Protein AF-A0A925NYC3-F1 (afdb_monomer_lite)

Radius of gyration: 32.55 Å; chains: 1; bounding box: 70×56×80 Å

Sequence (129 aa):
MGKIKILVLFASLFMLNSCAELSQIAKTVGTQNFPLSNAEIVSGLKEALIIGADSSINRLSAVDGYLRDQAVKILLPPEAQTIMANISKIPGGSKLMDDVIVRINRAAEDAAKGAKPIFVNSVREMTFT

Foldseek 3Di:
DVVVVVVVVVVVVVVVVVVVVVVVVCVVVVPDPPPDDPVRVLVVVLVVQLVVLVVLLVQLLDQCSQCVDPVRQDADDPVCVVVLVVLVVDVCSVVVRVVVSNVVSNVRSNVSNPCNVVSNVVSVPDDDD

pLDDT: mean 88.67, std 10.43, range [57.12, 98.5]

Structure (mmCIF, N/CA/C/O backbone):
data_AF-A0A925NYC3-F1
#
_entry.id   AF-A0A925NYC3-F1
#
loop_
_atom_site.group_PDB
_atom_site.id
_atom_site.type_symbol
_atom_site.label_atom_id
_atom_site.label_alt_id
_atom_site.label_comp_id
_atom_site.label_asym_id
_atom_site.label_entity_id
_atom_site.label_seq_id
_atom_site.pdbx_PDB_ins_code
_atom_site.Cartn_x
_atom_site.Cartn_y
_atom_site.Cartn_z
_atom_site.occupancy
_atom_site.B_iso_or_equiv
_atom_site.auth_seq_id
_atom_site.auth_comp_id
_atom_site.auth_asym_id
_atom_site.auth_atom_id
_atom_site.pdbx_PDB_model_num
ATOM 1 N N . MET A 1 1 ? 48.673 -40.384 -46.492 1.00 57.12 1 MET A N 1
ATOM 2 C CA . MET A 1 1 ? 48.573 -39.782 -45.137 1.00 57.12 1 MET A CA 1
ATOM 3 C C . MET A 1 1 ? 49.052 -38.328 -45.037 1.00 57.12 1 MET A C 1
ATOM 5 O O . MET A 1 1 ? 48.426 -37.581 -44.300 1.00 57.12 1 MET A O 1
ATOM 9 N N . GLY A 1 2 ? 50.094 -37.882 -45.758 1.00 68.44 2 GLY A N 1
ATOM 10 C CA . GLY A 1 2 ? 50.609 -36.499 -45.635 1.00 68.44 2 GLY A CA 1
ATOM 11 C C . GLY A 1 2 ? 49.643 -35.379 -46.065 1.00 68.44 2 GLY A C 1
ATOM 12 O O . GLY A 1 2 ? 49.537 -34.370 -45.378 1.00 68.44 2 GLY A O 1
ATOM 13 N N . LYS A 1 3 ? 48.868 -35.577 -47.144 1.00 69.44 3 LYS A N 1
ATOM 14 C CA . LYS A 1 3 ? 47.940 -34.557 -47.681 1.00 69.44 3 LYS A CA 1
ATOM 15 C C . LYS A 1 3 ? 46.755 -34.242 -46.748 1.00 69.44 3 LYS A C 1
ATOM 17 O O . LYS A 1 3 ? 46.364 -33.090 -46.633 1.00 69.44 3 LYS A O 1
ATOM 22 N N . ILE A 1 4 ? 46.239 -35.247 -46.030 1.00 77.81 4 ILE A N 1
ATOM 23 C CA . ILE A 1 4 ? 45.165 -35.080 -45.030 1.00 77.81 4 ILE A CA 1
ATOM 24 C C . ILE A 1 4 ? 45.668 -34.304 -43.807 1.00 77.81 4 ILE A C 1
ATOM 26 O O . ILE A 1 4 ? 44.969 -33.426 -43.317 1.00 77.81 4 ILE A O 1
ATOM 30 N N . LYS A 1 5 ? 46.904 -34.562 -43.353 1.00 74.50 5 LYS A N 1
ATOM 31 C CA . LYS A 1 5 ? 47.510 -33.806 -42.243 1.00 74.50 5 LYS A CA 1
ATOM 32 C C . LYS A 1 5 ? 47.699 -32.325 -42.592 1.00 74.50 5 LYS A C 1
ATOM 34 O O . LYS A 1 5 ? 47.453 -31.476 -41.747 1.00 74.50 5 LYS A O 1
ATOM 39 N N . ILE A 1 6 ? 48.071 -32.019 -43.837 1.00 80.31 6 ILE A N 1
ATOM 40 C CA . ILE A 1 6 ? 48.208 -30.639 -44.332 1.00 80.31 6 ILE A CA 1
ATOM 41 C C . ILE A 1 6 ? 46.846 -29.933 -44.409 1.00 80.31 6 ILE A C 1
ATOM 43 O O . ILE A 1 6 ? 46.734 -28.790 -43.979 1.00 80.31 6 ILE A O 1
ATOM 47 N N . LEU A 1 7 ? 45.800 -30.618 -44.885 1.00 79.69 7 LEU A N 1
ATOM 48 C CA . LEU A 1 7 ? 44.443 -30.064 -44.946 1.00 79.69 7 LEU A CA 1
ATOM 49 C C . LEU A 1 7 ? 43.876 -29.763 -43.545 1.00 79.69 7 LEU A C 1
ATOM 51 O O . LEU A 1 7 ? 43.296 -28.703 -43.327 1.00 79.69 7 LEU A O 1
ATOM 55 N N . VAL A 1 8 ? 44.100 -30.660 -42.580 1.00 81.75 8 VAL A N 1
ATOM 56 C CA . VAL A 1 8 ? 43.686 -30.466 -41.178 1.00 81.75 8 VAL A CA 1
ATOM 57 C C . VAL A 1 8 ? 44.463 -29.321 -40.517 1.00 81.75 8 VAL A C 1
ATOM 59 O O . VAL A 1 8 ? 43.876 -28.535 -39.776 1.00 81.75 8 VAL A O 1
ATOM 62 N N . LEU A 1 9 ? 45.757 -29.174 -40.818 1.00 80.38 9 LEU A N 1
ATOM 63 C CA . LEU A 1 9 ? 46.569 -28.057 -40.325 1.00 80.38 9 LEU A CA 1
ATOM 64 C C . LEU A 1 9 ? 46.056 -26.712 -40.864 1.00 80.38 9 LEU A C 1
ATOM 66 O O . LEU A 1 9 ? 45.935 -25.753 -40.107 1.00 80.38 9 LEU A O 1
ATOM 70 N N . PHE A 1 10 ? 45.696 -26.656 -42.148 1.00 78.94 10 PHE A N 1
ATOM 71 C CA . PHE A 1 10 ? 45.184 -25.440 -42.783 1.00 78.94 10 PHE A CA 1
ATOM 72 C C . PHE A 1 10 ? 43.792 -25.049 -42.255 1.00 78.94 10 PHE A C 1
ATOM 74 O O . PHE A 1 10 ? 43.541 -23.879 -41.977 1.00 78.94 10 PHE A O 1
ATOM 81 N N . ALA A 1 11 ? 42.911 -26.030 -42.030 1.00 78.88 11 ALA A N 1
ATOM 82 C CA . ALA A 1 11 ? 41.605 -25.808 -41.406 1.00 78.88 11 ALA A CA 1
ATOM 83 C C . ALA A 1 11 ? 41.725 -25.344 -39.940 1.00 78.88 11 ALA A C 1
ATOM 85 O O . ALA A 1 11 ? 40.979 -24.469 -39.507 1.00 78.88 11 ALA A O 1
ATOM 86 N N . SER A 1 12 ? 42.697 -25.876 -39.192 1.00 74.69 12 SER A N 1
ATOM 87 C CA . SER A 1 12 ? 42.988 -25.457 -37.813 1.00 74.69 12 SER A CA 1
ATOM 88 C C . SER A 1 12 ? 43.496 -24.009 -37.741 1.00 74.69 12 SER A C 1
ATOM 90 O O . SER A 1 12 ? 43.030 -23.229 -36.911 1.00 74.69 12 SER A O 1
ATOM 92 N N . LEU A 1 13 ? 44.372 -23.600 -38.669 1.00 71.75 13 LEU A N 1
ATOM 93 C CA . LEU A 1 13 ? 44.820 -22.205 -38.773 1.00 71.75 13 LEU A CA 1
ATOM 94 C C . LEU A 1 13 ? 43.675 -21.243 -39.131 1.00 71.75 13 LEU A C 1
ATOM 96 O O . LEU A 1 13 ? 43.655 -20.113 -38.646 1.00 71.75 13 LEU A O 1
ATOM 100 N N . PHE A 1 14 ? 42.702 -21.675 -39.936 1.00 68.94 14 PHE A N 1
ATOM 101 C CA . PHE A 1 14 ? 41.542 -20.849 -40.286 1.00 68.94 14 PHE A CA 1
ATOM 102 C C . PHE A 1 14 ? 40.617 -20.598 -39.079 1.00 68.94 14 PHE A C 1
ATOM 104 O O . PHE A 1 14 ? 40.144 -19.481 -38.884 1.00 68.94 14 PHE A O 1
ATOM 111 N N . MET A 1 15 ? 40.430 -21.599 -38.211 1.00 70.00 15 MET A N 1
ATOM 112 C CA . MET A 1 15 ? 39.574 -21.490 -37.019 1.00 70.00 15 MET A CA 1
ATOM 113 C C . MET A 1 15 ? 40.156 -20.585 -35.921 1.00 70.00 15 MET A C 1
ATOM 115 O O . MET A 1 15 ? 39.403 -19.955 -35.181 1.00 70.00 15 MET A O 1
ATOM 119 N N . LEU A 1 16 ? 41.485 -20.463 -35.829 1.00 67.94 16 LEU A N 1
ATOM 120 C CA . LEU A 1 16 ? 42.141 -19.612 -34.825 1.00 67.94 16 LEU A CA 1
ATOM 121 C C . LEU A 1 16 ? 41.950 -18.107 -35.086 1.00 67.94 16 LEU A C 1
ATOM 123 O O . LEU A 1 16 ? 41.899 -17.329 -34.136 1.00 67.94 16 LEU A O 1
ATOM 127 N N . ASN A 1 17 ? 41.785 -17.695 -36.347 1.00 68.12 17 ASN A N 1
ATOM 128 C CA . ASN A 1 17 ? 41.577 -16.287 -36.707 1.00 68.12 17 ASN A CA 1
ATOM 129 C C . ASN A 1 17 ? 40.150 -15.792 -36.385 1.00 68.12 17 ASN A C 1
ATOM 131 O O . ASN A 1 17 ? 39.948 -14.608 -36.138 1.00 68.12 17 ASN A O 1
ATOM 135 N N . SER A 1 18 ? 39.161 -16.691 -36.316 1.00 74.69 18 SER A N 1
ATOM 136 C CA . SER A 1 18 ? 37.758 -16.327 -36.056 1.00 74.69 18 SER A CA 1
ATOM 137 C C . SER A 1 18 ? 37.487 -15.919 -34.598 1.00 74.69 18 SER A C 1
ATOM 139 O O . SER A 1 18 ? 36.654 -15.047 -34.348 1.00 74.69 18 SER A O 1
ATOM 141 N N . CYS A 1 19 ? 38.213 -16.489 -33.628 1.00 74.00 19 CYS A N 1
ATOM 142 C CA . CYS A 1 19 ? 38.058 -16.134 -32.210 1.00 74.00 19 CYS A CA 1
ATOM 143 C C . CYS A 1 19 ? 38.524 -14.704 -31.886 1.00 74.00 19 CYS A C 1
ATOM 145 O O . CYS A 1 19 ? 38.007 -14.092 -30.949 1.00 74.00 19 CYS A O 1
ATOM 147 N N . ALA A 1 20 ? 39.490 -14.170 -32.639 1.00 75.19 20 ALA A N 1
ATOM 148 C CA . ALA A 1 20 ? 40.015 -12.824 -32.418 1.00 75.19 20 ALA A CA 1
ATOM 149 C C . ALA A 1 20 ? 38.961 -11.747 -32.735 1.00 75.19 20 ALA A C 1
ATOM 151 O O . ALA A 1 20 ? 38.718 -10.864 -31.912 1.00 75.19 20 ALA A O 1
ATOM 152 N N . GLU A 1 21 ? 38.261 -11.892 -33.862 1.00 77.00 21 GLU A N 1
ATOM 153 C CA . GLU A 1 21 ? 37.201 -10.971 -34.294 1.00 77.00 21 GLU A CA 1
ATOM 154 C C . GLU A 1 21 ? 35.982 -11.010 -33.360 1.00 77.00 21 GLU A C 1
ATOM 156 O O . GLU A 1 21 ? 35.449 -9.969 -32.974 1.00 77.00 21 GLU A O 1
ATOM 161 N N . LEU A 1 22 ? 35.571 -12.202 -32.904 1.00 76.56 22 LEU A N 1
ATOM 162 C CA . LEU A 1 22 ? 34.447 -12.330 -31.969 1.00 76.56 22 LEU A CA 1
A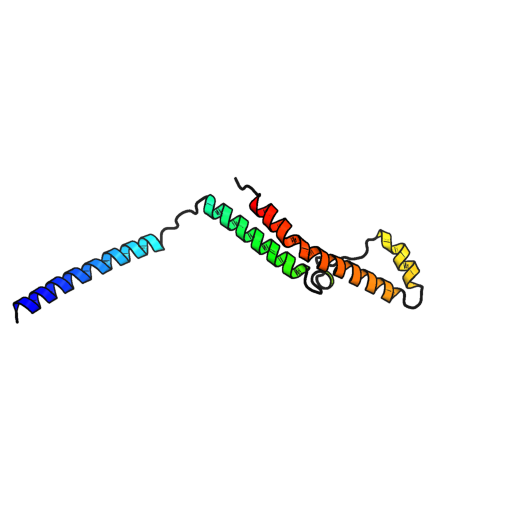TOM 163 C C . LEU A 1 22 ? 34.754 -11.691 -30.605 1.00 76.5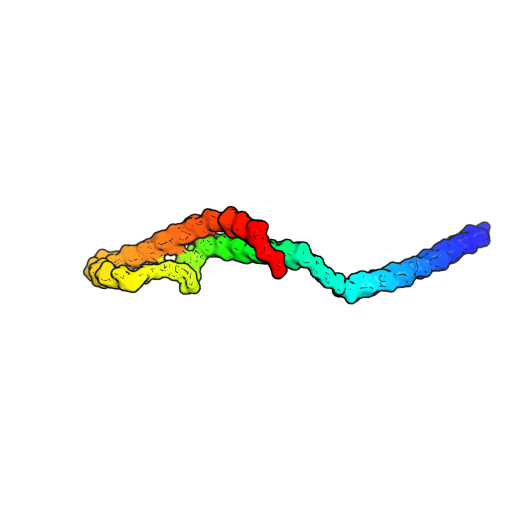6 22 LEU A C 1
ATOM 165 O O . LEU A 1 22 ? 33.885 -11.052 -30.016 1.00 76.56 22 LEU A O 1
ATOM 169 N N . SER A 1 23 ? 35.992 -11.821 -30.113 1.00 77.31 23 SER A N 1
ATOM 170 C CA . SER A 1 23 ? 36.434 -11.182 -28.864 1.00 77.31 23 SER A CA 1
ATOM 171 C C . SER A 1 23 ? 36.459 -9.656 -28.982 1.00 77.31 23 SER A C 1
ATOM 173 O O . SER A 1 23 ? 36.110 -8.951 -28.033 1.00 77.31 23 SER A O 1
ATOM 175 N N . GLN A 1 24 ? 36.814 -9.131 -30.157 1.00 75.62 24 GLN A N 1
ATOM 176 C CA . GLN A 1 24 ? 36.782 -7.699 -30.436 1.00 75.62 24 GLN A CA 1
ATOM 177 C C . GLN A 1 24 ? 35.342 -7.170 -30.487 1.00 75.62 24 GLN A C 1
ATOM 179 O O . GLN A 1 24 ? 35.038 -6.198 -29.801 1.00 75.62 24 GLN A O 1
ATOM 184 N N . ILE A 1 25 ? 34.432 -7.861 -31.184 1.00 77.19 25 ILE A N 1
ATOM 185 C CA . ILE A 1 25 ? 33.005 -7.503 -31.230 1.00 77.19 25 ILE A CA 1
ATOM 186 C C . ILE A 1 25 ? 32.365 -7.602 -29.842 1.00 77.19 25 ILE A C 1
ATOM 188 O O . ILE A 1 25 ? 31.647 -6.693 -29.443 1.00 77.19 25 ILE A O 1
ATOM 192 N N . ALA A 1 26 ? 32.648 -8.653 -29.069 1.00 77.88 26 ALA A N 1
ATOM 193 C CA . ALA A 1 26 ? 32.116 -8.816 -27.716 1.00 77.88 26 ALA A CA 1
ATOM 194 C C . ALA A 1 26 ? 32.600 -7.714 -26.760 1.00 77.88 26 ALA A C 1
ATOM 196 O O . ALA A 1 26 ? 31.829 -7.240 -25.929 1.00 77.88 26 ALA A O 1
ATOM 197 N N . LYS A 1 27 ? 33.852 -7.259 -26.901 1.00 74.06 27 LYS A N 1
ATOM 198 C CA . LYS A 1 27 ? 34.369 -6.102 -26.158 1.00 74.06 27 LYS A CA 1
ATOM 199 C C . LYS A 1 27 ? 33.709 -4.808 -26.600 1.00 74.06 27 LYS A C 1
ATOM 201 O O . LYS A 1 27 ? 33.385 -4.002 -25.738 1.00 74.06 27 LYS A O 1
ATOM 206 N N . THR A 1 28 ? 33.477 -4.610 -27.898 1.00 69.94 28 THR A N 1
ATOM 207 C CA . THR A 1 28 ? 32.750 -3.439 -28.395 1.00 69.94 28 THR A CA 1
ATOM 208 C C . THR A 1 28 ? 31.313 -3.458 -27.882 1.00 69.94 28 THR A C 1
ATOM 210 O O . THR A 1 28 ? 30.920 -2.538 -27.189 1.00 69.94 28 THR A O 1
ATOM 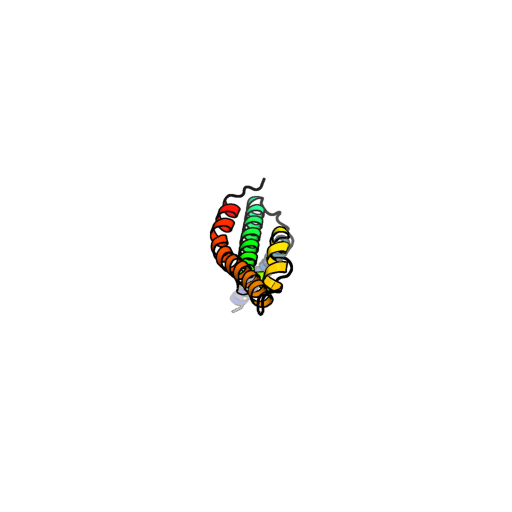213 N N . VAL A 1 29 ? 30.548 -4.527 -28.081 1.00 70.75 29 VAL A N 1
ATOM 214 C CA . VAL A 1 29 ? 29.158 -4.626 -27.600 1.00 70.75 29 VAL A CA 1
ATOM 215 C C . VAL A 1 29 ? 29.069 -4.544 -26.069 1.00 70.75 29 VAL A C 1
ATOM 217 O O . VAL A 1 29 ? 28.177 -3.884 -25.552 1.00 70.75 29 VAL A O 1
ATOM 220 N N . GLY A 1 30 ? 30.014 -5.140 -25.336 1.00 65.44 30 GLY A N 1
ATOM 221 C CA . GLY A 1 30 ? 30.052 -5.102 -23.870 1.00 65.44 30 GLY A CA 1
ATOM 222 C C . GLY A 1 30 ? 30.504 -3.770 -23.259 1.00 65.44 30 GLY A C 1
ATOM 223 O O . GLY A 1 30 ? 30.360 -3.589 -22.054 1.00 65.44 30 GLY A O 1
ATOM 224 N N . THR A 1 31 ? 31.049 -2.842 -24.055 1.00 63.47 31 THR A N 1
ATOM 225 C CA . THR A 1 31 ? 31.457 -1.494 -23.602 1.00 63.47 31 THR A CA 1
ATOM 226 C C . THR A 1 31 ? 30.633 -0.368 -24.224 1.00 63.47 31 THR A C 1
ATOM 228 O O . THR A 1 31 ? 30.797 0.791 -23.843 1.00 63.47 31 THR A O 1
ATOM 231 N N . GLN A 1 32 ? 29.724 -0.683 -25.149 1.00 61.66 32 GLN A N 1
ATOM 232 C CA . GLN A 1 32 ? 28.820 0.294 -25.743 1.00 61.66 32 GLN A CA 1
ATOM 233 C C . GLN A 1 32 ? 27.618 0.501 -24.820 1.00 61.66 32 GLN A C 1
ATOM 235 O O . GLN A 1 32 ? 26.686 -0.301 -24.780 1.00 61.66 32 GLN A O 1
ATOM 240 N N . ASN A 1 33 ? 27.636 1.617 -24.092 1.00 64.50 33 ASN A N 1
ATOM 241 C CA . ASN A 1 33 ? 26.431 2.200 -23.513 1.00 64.50 33 ASN A CA 1
ATOM 242 C C . ASN A 1 33 ? 25.570 2.721 -24.669 1.00 64.50 33 ASN A C 1
ATOM 244 O O . ASN A 1 33 ? 25.681 3.884 -25.062 1.00 64.50 33 ASN A O 1
ATOM 248 N N . PHE A 1 34 ? 24.736 1.857 -25.247 1.00 71.88 34 PHE A N 1
ATOM 249 C CA . PHE A 1 34 ? 23.682 2.329 -26.134 1.00 71.88 34 PHE A CA 1
ATOM 250 C C . PHE A 1 34 ? 22.739 3.203 -25.299 1.00 71.88 34 PHE A C 1
ATOM 252 O O . PHE A 1 34 ? 22.204 2.721 -24.297 1.00 71.88 34 PHE A O 1
ATOM 259 N N . PRO A 1 35 ? 22.571 4.493 -25.638 1.00 82.00 35 PRO A N 1
ATOM 260 C CA . PRO A 1 35 ? 21.616 5.328 -24.933 1.00 82.00 35 PRO A CA 1
ATOM 261 C C . PRO A 1 35 ? 20.229 4.708 -25.101 1.00 82.00 35 PRO A C 1
ATOM 263 O O . PRO A 1 35 ? 19.843 4.348 -26.214 1.00 82.00 35 PRO A O 1
ATOM 266 N N . LEU A 1 36 ? 19.503 4.563 -23.990 1.00 86.69 36 LEU A N 1
ATOM 267 C CA . LEU A 1 36 ? 18.136 4.053 -24.018 1.00 86.69 36 LEU A CA 1
ATOM 268 C C . LEU A 1 36 ? 17.288 4.929 -24.938 1.00 86.69 36 LEU A C 1
ATOM 270 O O . LEU A 1 36 ? 17.364 6.160 -24.895 1.00 86.69 36 LEU A O 1
ATOM 274 N N . SER A 1 37 ? 16.454 4.290 -25.747 1.00 90.94 37 SER A N 1
ATOM 275 C CA . SER A 1 37 ? 15.431 5.003 -26.496 1.00 90.94 37 SER A CA 1
ATOM 276 C C . SER A 1 37 ? 14.403 5.609 -25.539 1.00 90.94 37 SER A C 1
ATOM 278 O O . SER A 1 37 ? 14.122 5.073 -24.463 1.00 90.94 37 SER A O 1
ATOM 280 N N . ASN A 1 38 ? 13.761 6.701 -25.958 1.00 90.38 38 ASN A N 1
ATOM 281 C CA . ASN A 1 38 ? 12.661 7.288 -25.189 1.00 90.38 38 ASN A CA 1
ATOM 282 C C . ASN A 1 38 ? 11.553 6.257 -24.913 1.00 90.38 38 ASN A C 1
ATOM 284 O O . ASN A 1 38 ? 10.982 6.250 -23.829 1.00 90.38 38 ASN A O 1
ATOM 288 N N . ALA A 1 39 ? 11.283 5.343 -25.851 1.00 91.00 39 ALA A N 1
ATOM 289 C CA . ALA A 1 39 ? 10.297 4.282 -25.662 1.00 91.00 39 ALA A CA 1
ATOM 290 C C . ALA A 1 39 ? 10.670 3.327 -24.512 1.00 91.00 39 ALA A C 1
ATOM 292 O O . ALA A 1 39 ? 9.811 2.993 -23.696 1.00 91.00 39 ALA A O 1
ATOM 293 N N . GLU A 1 40 ? 11.941 2.927 -24.408 1.00 92.56 40 GLU A N 1
ATOM 294 C CA . GLU A 1 40 ? 12.433 2.081 -23.312 1.00 92.56 40 GLU A CA 1
ATOM 295 C C . GLU A 1 40 ? 12.374 2.809 -21.968 1.00 92.56 40 GLU A C 1
ATOM 297 O O . GLU A 1 40 ? 11.938 2.223 -20.978 1.00 92.56 40 GLU A O 1
ATOM 302 N N . ILE A 1 41 ? 12.732 4.097 -21.938 1.00 92.75 41 ILE A N 1
ATOM 303 C CA . ILE A 1 41 ? 12.636 4.928 -20.730 1.00 92.75 41 ILE A CA 1
ATOM 304 C C . ILE A 1 41 ? 11.180 5.009 -20.261 1.00 92.75 41 ILE A C 1
ATOM 306 O O . ILE A 1 41 ? 10.883 4.719 -19.104 1.00 92.75 41 ILE A O 1
ATOM 310 N N . VAL A 1 42 ? 10.256 5.352 -21.162 1.00 94.06 42 VAL A N 1
ATOM 311 C CA . VAL A 1 42 ? 8.829 5.470 -20.838 1.00 94.06 42 VAL A CA 1
ATOM 312 C C . VAL A 1 42 ? 8.248 4.135 -20.378 1.00 94.06 42 VAL A C 1
ATOM 314 O O . VAL A 1 42 ? 7.517 4.095 -19.388 1.00 94.06 42 VAL A O 1
ATOM 317 N N . SER A 1 43 ? 8.589 3.035 -21.051 1.00 94.31 43 SER A N 1
ATOM 318 C CA . SER A 1 43 ? 8.149 1.700 -20.642 1.00 94.31 43 SER A CA 1
ATOM 319 C C . SER A 1 43 ? 8.689 1.326 -19.262 1.00 94.31 43 SER A C 1
ATOM 321 O O . SER A 1 43 ? 7.935 0.822 -18.434 1.00 94.31 43 SER A O 1
ATOM 323 N N . GLY A 1 44 ? 9.967 1.602 -18.989 1.00 94.81 44 GLY A N 1
ATOM 324 C CA . GLY A 1 44 ? 10.588 1.332 -17.694 1.00 94.81 44 GLY A CA 1
ATOM 325 C C . GLY A 1 44 ? 9.952 2.135 -16.559 1.00 94.81 44 GLY A C 1
ATOM 326 O O . GLY A 1 44 ? 9.676 1.582 -15.497 1.00 94.81 44 GLY A O 1
ATOM 327 N N . LEU A 1 45 ? 9.645 3.415 -16.792 1.00 95.31 45 LEU A N 1
ATOM 328 C CA . LEU A 1 45 ? 8.949 4.261 -15.819 1.00 95.31 45 LEU A CA 1
ATOM 329 C C . LEU A 1 45 ? 7.530 3.757 -15.532 1.00 95.31 45 LEU A C 1
ATOM 331 O O . LEU A 1 45 ? 7.133 3.676 -14.369 1.00 95.31 45 LEU A O 1
ATOM 335 N N . LYS A 1 46 ? 6.772 3.377 -16.569 1.00 96.19 46 LYS A N 1
ATOM 336 C CA . LYS A 1 46 ? 5.431 2.796 -16.398 1.00 96.19 46 LYS A CA 1
ATOM 337 C C . LYS A 1 46 ? 5.477 1.488 -15.618 1.00 96.19 46 LYS A C 1
ATOM 339 O O . LYS A 1 46 ? 4.681 1.305 -14.702 1.00 96.19 46 LYS A O 1
ATOM 344 N N . GLU A 1 47 ? 6.419 0.610 -15.940 1.00 96.00 47 GLU A N 1
ATOM 345 C CA . GLU A 1 47 ? 6.576 -0.663 -15.238 1.00 96.00 47 GLU A CA 1
ATOM 346 C C . GLU A 1 47 ? 6.950 -0.448 -13.766 1.00 96.00 47 GLU A C 1
ATOM 348 O O . GLU A 1 47 ? 6.323 -1.017 -12.874 1.00 96.00 47 GLU A O 1
ATOM 353 N N . ALA A 1 48 ? 7.897 0.453 -13.488 1.00 96.69 48 ALA A N 1
ATOM 354 C CA . ALA A 1 48 ? 8.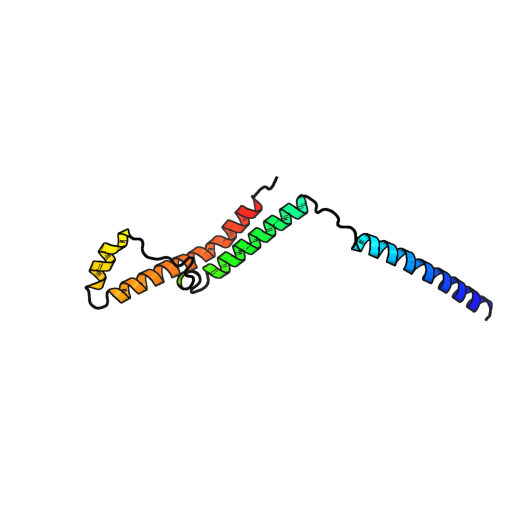279 0.804 -12.123 1.00 96.69 48 ALA A CA 1
ATOM 355 C C . ALA A 1 48 ? 7.093 1.352 -11.309 1.00 96.69 48 ALA A C 1
ATOM 357 O O . ALA A 1 48 ? 6.916 0.982 -10.147 1.00 96.69 48 ALA A O 1
ATOM 358 N N . LEU A 1 49 ? 6.251 2.193 -11.917 1.00 96.56 49 LEU A N 1
ATOM 359 C CA . LEU A 1 49 ? 5.036 2.710 -11.283 1.00 96.56 49 LEU A CA 1
ATOM 360 C C . LEU A 1 49 ? 3.996 1.614 -11.032 1.00 96.56 49 LEU A C 1
ATOM 362 O O . LEU A 1 49 ? 3.397 1.593 -9.958 1.00 96.56 49 LEU A O 1
ATOM 366 N N . ILE A 1 50 ? 3.794 0.694 -11.981 1.00 96.50 50 ILE A N 1
ATOM 367 C CA . ILE A 1 50 ? 2.880 -0.445 -11.812 1.00 96.50 50 ILE A CA 1
ATOM 368 C C . ILE A 1 50 ? 3.347 -1.331 -10.656 1.00 96.50 50 ILE A C 1
ATOM 370 O O . ILE A 1 50 ? 2.546 -1.650 -9.779 1.00 96.50 50 ILE A O 1
ATOM 374 N N . ILE A 1 51 ? 4.634 -1.680 -10.612 1.00 97.31 51 ILE A N 1
ATOM 375 C CA . ILE A 1 51 ? 5.215 -2.492 -9.536 1.00 97.31 51 ILE A CA 1
ATOM 376 C C . ILE A 1 51 ? 5.114 -1.763 -8.193 1.00 97.31 51 ILE A C 1
ATOM 378 O O . ILE A 1 51 ? 4.738 -2.366 -7.188 1.00 97.31 51 ILE A O 1
ATOM 382 N N . GLY A 1 52 ? 5.421 -0.464 -8.157 1.00 96.50 52 GLY A N 1
ATOM 383 C CA . GLY A 1 52 ? 5.327 0.346 -6.943 1.00 96.50 52 GLY A CA 1
ATOM 384 C C . GLY A 1 52 ? 3.898 0.424 -6.406 1.00 96.50 52 GLY A C 1
ATOM 385 O O . GLY A 1 52 ? 3.672 0.226 -5.208 1.00 96.50 52 GLY A O 1
ATOM 386 N N . ALA A 1 53 ? 2.926 0.655 -7.290 1.00 96.00 53 ALA A N 1
ATOM 387 C CA . ALA A 1 53 ? 1.512 0.650 -6.940 1.00 96.00 53 ALA A CA 1
ATOM 388 C C . ALA A 1 53 ? 1.065 -0.729 -6.439 1.00 96.00 53 ALA A C 1
ATOM 390 O O . ALA A 1 53 ? 0.459 -0.817 -5.374 1.00 96.00 53 ALA A O 1
ATOM 391 N N . ASP A 1 54 ? 1.413 -1.806 -7.150 1.00 95.81 54 ASP A N 1
ATOM 392 C CA . ASP A 1 54 ? 1.064 -3.174 -6.761 1.00 95.81 54 ASP A CA 1
ATOM 393 C C . ASP A 1 54 ? 1.642 -3.544 -5.392 1.00 95.81 54 ASP A C 1
ATOM 395 O O . ASP A 1 54 ? 0.920 -4.018 -4.517 1.00 95.81 54 ASP A O 1
ATOM 399 N N . SER A 1 55 ? 2.922 -3.246 -5.164 1.00 96.88 55 SER A N 1
ATOM 400 C CA . SER A 1 55 ? 3.593 -3.465 -3.880 1.00 96.88 55 SER A CA 1
ATOM 401 C C . SER A 1 55 ? 2.899 -2.710 -2.742 1.00 96.88 55 SER A C 1
ATOM 403 O O . SER A 1 55 ? 2.611 -3.285 -1.689 1.00 96.88 55 SER A O 1
ATOM 405 N N . SER A 1 56 ? 2.553 -1.440 -2.975 1.00 95.75 56 SER A N 1
ATOM 406 C CA . SER A 1 56 ? 1.874 -0.595 -1.988 1.00 95.75 56 SER A CA 1
ATOM 407 C C . SER A 1 56 ? 0.478 -1.126 -1.663 1.00 95.75 56 SER A C 1
ATOM 409 O O . SER A 1 56 ? 0.117 -1.240 -0.495 1.00 95.75 56 SER A O 1
ATOM 411 N N . ILE A 1 57 ? -0.289 -1.515 -2.681 1.00 96.75 57 ILE A N 1
ATOM 412 C CA . ILE A 1 57 ? -1.630 -2.084 -2.523 1.00 96.75 57 ILE A CA 1
ATOM 413 C C . ILE A 1 57 ? -1.572 -3.419 -1.789 1.00 96.75 57 ILE A C 1
ATOM 415 O O . ILE A 1 57 ? -2.324 -3.617 -0.839 1.00 96.75 57 ILE A O 1
ATOM 419 N N . ASN A 1 58 ? -0.673 -4.323 -2.176 1.00 96.88 58 ASN A N 1
ATOM 420 C CA . ASN A 1 58 ? -0.521 -5.621 -1.521 1.00 96.88 58 ASN A CA 1
ATOM 421 C C . ASN A 1 58 ? -0.150 -5.450 -0.044 1.00 96.88 58 ASN A C 1
ATOM 423 O O . ASN A 1 58 ? -0.693 -6.136 0.818 1.00 96.88 58 ASN A O 1
ATOM 427 N N . ARG A 1 59 ? 0.730 -4.490 0.262 1.00 97.38 59 ARG A N 1
ATOM 428 C CA . ARG A 1 59 ? 1.110 -4.170 1.638 1.00 97.38 59 ARG A CA 1
ATOM 429 C C . ARG A 1 59 ? -0.056 -3.602 2.446 1.00 97.38 59 ARG A C 1
ATOM 431 O O . ARG A 1 59 ? -0.263 -4.023 3.578 1.00 97.38 59 ARG A O 1
ATOM 438 N N . LEU A 1 60 ? -0.797 -2.649 1.884 1.00 97.75 60 LEU A N 1
ATOM 439 C CA . LEU A 1 60 ? -1.859 -1.932 2.595 1.00 97.75 60 LEU A CA 1
ATOM 440 C C . LEU A 1 60 ? -3.175 -2.709 2.679 1.00 97.75 60 LEU A C 1
ATOM 442 O O . LEU A 1 60 ? -3.939 -2.500 3.610 1.00 97.75 60 LEU A O 1
ATOM 446 N N . SER A 1 61 ? -3.442 -3.610 1.738 1.00 97.62 61 SER A N 1
ATOM 447 C CA . SER A 1 61 ? -4.646 -4.452 1.741 1.00 97.62 61 SER A CA 1
ATOM 448 C C . SER A 1 61 ? -4.527 -5.713 2.597 1.00 97.62 61 SER A C 1
ATOM 450 O O . SER A 1 61 ? -5.527 -6.395 2.846 1.00 97.62 61 SER A O 1
ATOM 452 N N . ALA A 1 62 ? -3.314 -6.040 3.043 1.00 98.06 62 ALA A N 1
ATOM 453 C CA . ALA A 1 62 ? -3.088 -7.123 3.981 1.00 98.06 62 ALA A CA 1
ATOM 454 C C . ALA A 1 62 ? -3.726 -6.808 5.339 1.00 98.06 62 ALA A C 1
ATOM 456 O O . ALA A 1 62 ? -3.858 -5.649 5.736 1.00 98.06 62 ALA A O 1
ATOM 457 N N . VAL A 1 63 ? -4.065 -7.861 6.085 1.00 97.75 63 VAL A N 1
ATOM 458 C CA . VAL A 1 63 ? -4.442 -7.712 7.493 1.00 97.75 63 VAL A CA 1
ATOM 459 C C . VAL A 1 63 ? -3.302 -7.002 8.216 1.00 97.75 63 VAL A C 1
ATOM 461 O O . VAL A 1 63 ? -2.159 -7.441 8.157 1.00 97.75 63 VAL A O 1
ATOM 464 N N . ASP A 1 64 ? -3.649 -5.918 8.900 1.00 97.81 64 ASP A N 1
ATOM 465 C CA . ASP A 1 64 ? -2.767 -5.008 9.631 1.00 97.81 64 ASP A CA 1
ATOM 466 C C . ASP A 1 64 ? -1.945 -4.052 8.758 1.00 97.81 64 ASP A C 1
ATOM 468 O O . ASP A 1 64 ? -1.145 -3.281 9.298 1.00 97.81 64 ASP A O 1
ATOM 472 N N . GLY A 1 65 ? -2.178 -4.043 7.443 1.00 97.94 65 GLY A N 1
ATOM 473 C CA . GLY A 1 65 ? -1.507 -3.168 6.486 1.00 97.94 65 GLY A CA 1
ATOM 474 C C . GLY A 1 65 ? -1.691 -1.682 6.790 1.00 97.94 65 GLY A C 1
ATOM 475 O O . GLY A 1 65 ? -0.741 -0.914 6.653 1.00 97.94 65 GLY A O 1
ATOM 476 N N . TYR A 1 66 ? -2.873 -1.291 7.278 1.00 98.38 66 TYR A N 1
ATOM 477 C CA . TYR A 1 66 ? -3.105 0.051 7.820 1.00 98.38 66 TYR A CA 1
ATOM 478 C C . TYR A 1 66 ? -2.907 0.087 9.335 1.00 98.38 66 TYR A C 1
ATOM 480 O O . TYR A 1 66 ? -2.212 0.956 9.855 1.00 98.38 66 TYR A O 1
ATOM 488 N N . LEU A 1 67 ? -3.502 -0.859 10.071 1.00 98.12 67 LEU A N 1
ATOM 489 C CA . LEU A 1 67 ? -3.612 -0.750 11.530 1.00 98.12 67 LEU A CA 1
ATOM 490 C C . LEU A 1 67 ? -2.256 -0.729 12.260 1.00 98.12 67 LEU A C 1
ATOM 492 O O . LEU A 1 67 ? -2.139 -0.080 13.306 1.00 98.12 67 LEU A O 1
ATOM 496 N N . ARG A 1 68 ? -1.252 -1.458 11.753 1.00 97.62 68 ARG A N 1
ATOM 497 C CA . ARG A 1 68 ? 0.075 -1.582 12.387 1.00 97.62 68 ARG A CA 1
ATOM 498 C C . ARG A 1 68 ? 1.136 -0.672 11.785 1.00 97.62 68 ARG A C 1
ATOM 500 O O . ARG A 1 68 ? 2.220 -0.573 12.358 1.00 97.62 68 ARG A O 1
ATOM 507 N N . ASP A 1 69 ? 0.837 0.005 10.686 1.00 97.00 69 ASP A N 1
ATOM 508 C CA . ASP A 1 69 ? 1.740 0.979 10.092 1.00 97.00 69 ASP A CA 1
ATOM 509 C C . ASP A 1 69 ? 1.425 2.383 10.613 1.00 97.00 69 ASP A C 1
ATOM 511 O O . ASP A 1 69 ? 0.432 2.997 10.238 1.00 97.00 69 ASP A O 1
ATOM 515 N N . GLN A 1 70 ? 2.299 2.923 11.462 1.00 95.56 70 GLN A N 1
ATOM 516 C CA . GLN A 1 70 ? 2.116 4.250 12.053 1.00 95.56 70 GLN A CA 1
ATOM 517 C C . GLN A 1 70 ? 2.048 5.382 11.020 1.00 95.56 70 GLN A C 1
ATOM 519 O O . GLN A 1 70 ? 1.453 6.414 11.317 1.00 95.56 70 GLN A O 1
ATOM 524 N N . ALA A 1 71 ? 2.630 5.205 9.830 1.00 96.25 71 ALA A N 1
ATOM 525 C CA . ALA A 1 71 ? 2.625 6.233 8.793 1.00 96.25 71 ALA A CA 1
ATOM 526 C C . ALA A 1 71 ? 1.255 6.393 8.117 1.00 96.25 71 ALA A C 1
ATOM 528 O O . ALA A 1 71 ? 0.958 7.462 7.589 1.00 96.25 71 ALA A O 1
ATOM 529 N N . VAL A 1 72 ? 0.426 5.345 8.121 1.00 97.06 72 VAL A N 1
ATOM 530 C CA . VAL A 1 72 ? -0.860 5.323 7.398 1.00 97.06 72 VAL A CA 1
ATOM 531 C C . VAL A 1 72 ? -2.044 4.898 8.262 1.00 97.06 72 VAL A C 1
ATOM 533 O O . VAL A 1 72 ? -3.181 4.977 7.800 1.00 97.06 72 VAL A O 1
ATOM 536 N N . LYS A 1 73 ? -1.809 4.466 9.507 1.00 97.94 73 LYS A N 1
ATOM 537 C CA . LYS A 1 73 ? -2.857 4.092 10.456 1.00 97.94 73 LYS A CA 1
ATOM 538 C C . LYS A 1 73 ? -3.879 5.212 10.562 1.00 97.94 73 LYS A C 1
ATOM 540 O O . LYS A 1 73 ? -3.565 6.341 10.935 1.00 97.94 73 LYS A O 1
ATOM 545 N N . ILE A 1 74 ? -5.131 4.859 10.318 1.00 97.56 74 ILE A N 1
ATOM 546 C CA . ILE A 1 74 ? -6.240 5.794 10.407 1.00 97.56 74 ILE A CA 1
ATOM 547 C C . ILE A 1 74 ? -6.616 5.943 11.877 1.00 97.56 74 ILE A C 1
ATOM 549 O O . ILE A 1 74 ? -7.029 4.984 12.536 1.00 97.56 74 ILE A O 1
ATOM 553 N N . LEU A 1 75 ? -6.444 7.155 12.391 1.00 94.25 75 LEU A N 1
ATOM 554 C CA . LEU A 1 75 ? -6.898 7.554 13.715 1.00 94.25 75 LEU A CA 1
ATOM 555 C C . LEU A 1 75 ? -8.226 8.294 13.608 1.00 94.25 75 LEU A C 1
ATOM 557 O O . LEU A 1 75 ? -8.643 8.733 12.536 1.00 94.25 75 LEU A O 1
ATOM 561 N N . LEU A 1 76 ? -8.891 8.432 14.749 1.00 92.25 76 LEU A N 1
ATOM 562 C CA . LEU A 1 76 ? -10.082 9.258 14.826 1.00 92.25 76 LEU A CA 1
ATOM 563 C C . LEU A 1 76 ? -9.703 10.732 14.672 1.00 92.25 76 LEU A C 1
ATOM 565 O O . LEU A 1 76 ? -8.666 11.155 15.192 1.00 92.25 76 LEU A O 1
ATOM 569 N N . PRO A 1 77 ? -10.531 11.510 13.967 1.00 92.31 77 PRO A N 1
ATOM 570 C CA . PRO A 1 77 ? -10.235 12.904 13.707 1.00 92.31 77 PRO A CA 1
ATOM 571 C C . PRO A 1 77 ? -10.491 13.746 14.977 1.00 92.31 77 PRO A C 1
ATOM 573 O O . PRO A 1 77 ? -11.212 13.302 15.880 1.00 92.31 77 PRO A O 1
ATOM 576 N N . PRO A 1 78 ? -9.892 14.944 15.103 1.00 93.31 78 PRO A N 1
ATOM 577 C CA . PRO A 1 78 ? -9.986 15.761 16.318 1.00 93.31 78 PRO A CA 1
ATOM 578 C C . PRO A 1 78 ? -11.428 16.133 16.697 1.00 93.31 78 PRO A C 1
ATOM 580 O O . PRO A 1 78 ? -11.741 16.262 17.878 1.00 93.31 78 PRO A O 1
ATOM 583 N N . GLU A 1 79 ? -12.335 16.219 15.729 1.00 93.44 79 GLU A N 1
ATOM 584 C CA . GLU A 1 79 ? -13.764 16.471 15.928 1.00 93.44 79 GLU A CA 1
ATOM 585 C C . GLU A 1 79 ? -14.446 15.357 16.743 1.00 93.44 79 GLU A C 1
ATOM 587 O O . GLU A 1 79 ? -15.452 15.594 17.413 1.00 93.44 79 GLU A O 1
ATOM 592 N N . ALA A 1 80 ? -13.885 14.143 16.747 1.00 91.81 80 ALA A N 1
ATOM 593 C CA . ALA A 1 80 ? -14.393 13.026 17.536 1.00 91.81 80 ALA A CA 1
ATOM 594 C C . ALA A 1 80 ? -14.019 13.112 19.030 1.00 91.81 80 ALA A C 1
ATOM 596 O O . ALA A 1 80 ? -14.526 12.315 19.821 1.00 91.81 80 ALA A O 1
ATOM 597 N N . GLN A 1 81 ? -13.185 14.072 19.457 1.00 91.00 81 GLN A N 1
ATOM 598 C CA . GLN A 1 81 ? -12.702 14.166 20.845 1.00 91.00 81 GLN A CA 1
ATOM 599 C C . GLN A 1 81 ? -13.828 14.256 21.878 1.00 91.00 81 GLN A C 1
ATOM 601 O O . GLN A 1 81 ? -13.765 13.588 22.911 1.00 91.00 81 GLN A O 1
ATOM 606 N N . THR A 1 82 ? -14.878 15.040 21.619 1.00 92.94 82 THR A N 1
ATOM 607 C CA . THR A 1 82 ? -16.009 15.162 22.555 1.00 92.94 82 THR A CA 1
ATOM 608 C C . THR A 1 82 ? -16.732 13.828 22.728 1.00 92.94 82 THR A C 1
ATOM 610 O O . THR A 1 82 ? -17.090 13.449 23.844 1.00 92.94 82 THR A O 1
ATOM 613 N N . ILE A 1 83 ? -16.909 13.083 21.635 1.00 90.50 83 ILE A N 1
ATOM 614 C CA . ILE A 1 83 ? -17.519 11.750 21.658 1.00 90.50 83 ILE A CA 1
ATOM 615 C C . ILE A 1 83 ? -16.610 10.785 22.423 1.00 90.50 83 ILE A C 1
ATOM 617 O O . ILE A 1 83 ? -17.084 10.079 23.312 1.00 90.50 83 ILE A O 1
ATOM 621 N N . MET A 1 84 ? -15.302 10.813 22.155 1.00 90.12 84 MET A N 1
ATOM 622 C CA . MET A 1 84 ? -14.313 10.000 22.864 1.00 90.12 84 MET A CA 1
ATOM 623 C C . MET A 1 84 ? -14.334 10.241 24.373 1.00 90.12 84 MET A C 1
ATOM 625 O O . MET A 1 84 ? -14.375 9.283 25.142 1.00 90.12 84 MET A O 1
ATOM 629 N N . ALA A 1 85 ? -14.356 11.506 24.796 1.00 91.06 85 ALA A N 1
ATOM 630 C CA . ALA A 1 85 ? -14.356 11.898 26.202 1.00 91.06 85 ALA A CA 1
ATOM 631 C C . ALA A 1 85 ? -15.641 11.504 26.943 1.00 91.06 85 ALA A C 1
ATOM 633 O O . ALA A 1 85 ? -15.622 11.324 28.158 1.00 91.06 85 ALA A O 1
ATOM 634 N N . ASN A 1 86 ? -16.768 11.401 26.238 1.00 93.00 86 ASN A N 1
ATOM 635 C CA . ASN A 1 86 ? -18.028 10.969 26.834 1.00 93.00 86 ASN A CA 1
ATOM 636 C C . ASN A 1 86 ? -18.141 9.446 26.877 1.00 93.00 86 ASN A C 1
ATOM 638 O O . ASN A 1 86 ? -18.526 8.898 27.908 1.00 93.00 86 ASN A O 1
ATOM 642 N N . ILE A 1 87 ? -17.755 8.759 25.800 1.00 91.50 87 ILE A N 1
ATOM 643 C CA . ILE A 1 87 ? -17.764 7.294 25.744 1.00 91.50 87 ILE A CA 1
ATOM 644 C C . ILE A 1 87 ? -16.783 6.710 26.764 1.00 91.50 87 ILE A C 1
ATOM 646 O O . ILE A 1 87 ? -17.129 5.749 27.442 1.00 91.50 87 ILE A O 1
ATOM 650 N N . SER A 1 88 ? -15.605 7.309 26.954 1.00 89.94 88 SER A N 1
ATOM 651 C CA . SER A 1 88 ? -14.605 6.823 27.917 1.00 89.94 88 SER A CA 1
ATOM 652 C C . SER A 1 88 ? -15.066 6.847 29.380 1.00 89.94 88 SER A C 1
ATOM 654 O O . SER A 1 88 ? -14.509 6.122 30.201 1.00 89.94 88 SER A O 1
ATOM 656 N N . LYS A 1 89 ? -16.098 7.633 29.717 1.00 93.38 89 LYS A N 1
ATOM 657 C CA . LYS A 1 89 ? -16.698 7.673 31.065 1.00 93.38 89 LYS A CA 1
ATOM 658 C C . LYS A 1 89 ? -17.616 6.481 31.347 1.00 93.38 89 LYS A C 1
ATOM 660 O O . LYS A 1 89 ? -17.979 6.255 32.498 1.00 93.38 89 LYS A O 1
ATOM 665 N N . ILE A 1 90 ? -18.012 5.736 30.317 1.00 93.94 90 ILE A N 1
ATOM 666 C CA . ILE A 1 90 ? -18.866 4.554 30.442 1.00 93.94 90 ILE A CA 1
ATOM 667 C C . ILE A 1 90 ? -17.971 3.327 30.686 1.00 93.94 90 ILE A C 1
ATOM 669 O O . ILE A 1 90 ? -16.957 3.175 29.998 1.00 93.94 90 ILE A O 1
ATOM 673 N N . PRO A 1 91 ? -18.323 2.413 31.614 1.00 94.12 91 PRO A N 1
ATOM 674 C CA . PRO A 1 91 ? -17.598 1.156 31.781 1.00 94.12 91 PRO A CA 1
ATOM 675 C C . PRO A 1 91 ? -17.466 0.396 30.451 1.00 94.12 91 PRO A C 1
ATOM 677 O O . PRO A 1 91 ? -18.461 0.066 29.812 1.00 94.12 91 PRO A O 1
ATOM 680 N N . GLY A 1 92 ? -16.228 0.140 30.018 1.00 91.81 92 GLY A N 1
ATOM 681 C CA . GLY A 1 92 ? -15.927 -0.520 28.738 1.00 91.81 92 GLY A CA 1
ATOM 682 C C . GLY A 1 92 ? -15.874 0.401 27.510 1.00 91.81 92 GLY A C 1
ATOM 683 O O . GLY A 1 92 ? -15.557 -0.069 26.419 1.00 91.81 92 GLY A O 1
ATOM 684 N N . GLY A 1 93 ? -16.110 1.706 27.661 1.00 92.81 93 GLY A N 1
ATOM 685 C CA . GLY A 1 93 ? -16.127 2.658 26.550 1.00 92.81 93 GLY A CA 1
ATOM 686 C C . GLY A 1 93 ? -14.792 2.818 25.819 1.00 92.81 93 GLY A C 1
ATOM 687 O O . GLY A 1 93 ? -14.778 2.929 24.596 1.00 92.81 93 GLY A O 1
ATOM 688 N N . SER A 1 94 ? -13.661 2.746 26.528 1.00 89.62 94 SER A N 1
ATOM 689 C CA . SER A 1 94 ? -12.335 2.787 25.887 1.00 89.62 94 SER A CA 1
ATOM 690 C C . SER A 1 94 ? -12.142 1.635 24.898 1.00 89.62 94 SER A C 1
ATOM 692 O O . SER A 1 94 ? -11.669 1.855 23.790 1.00 89.62 94 SER A O 1
ATOM 694 N N . LYS A 1 95 ? -12.616 0.430 25.245 1.00 93.12 95 LYS A N 1
ATOM 695 C CA . LYS A 1 95 ? -12.560 -0.733 24.351 1.00 93.12 95 LYS A CA 1
ATOM 696 C C . LYS A 1 95 ? -13.419 -0.532 23.101 1.00 93.12 95 LYS A C 1
ATOM 698 O O . LYS A 1 95 ? -12.998 -0.902 22.012 1.00 93.12 95 LYS A O 1
ATOM 703 N N . LEU A 1 96 ? -14.600 0.077 23.242 1.00 92.12 96 LEU A N 1
ATOM 704 C CA . LEU A 1 96 ? -15.431 0.428 22.085 1.00 92.12 96 LEU A CA 1
ATOM 705 C C . LEU A 1 96 ? -14.696 1.392 21.149 1.00 92.12 96 LEU A C 1
ATOM 707 O O . LEU A 1 96 ? -14.801 1.255 19.935 1.00 92.12 96 LEU A O 1
ATOM 711 N N . MET A 1 97 ? -13.933 2.337 21.702 1.00 91.38 97 MET A N 1
ATOM 712 C CA . MET A 1 97 ? -13.148 3.270 20.900 1.00 91.38 97 MET A CA 1
ATOM 713 C C . MET A 1 97 ? -12.010 2.577 20.145 1.00 91.38 97 MET A C 1
ATOM 715 O O . MET A 1 97 ? -11.823 2.817 18.951 1.00 91.38 97 MET A O 1
ATOM 719 N N . ASP A 1 98 ? -11.295 1.678 20.818 1.00 92.69 98 ASP A N 1
ATOM 720 C CA . ASP A 1 98 ? -10.244 0.874 20.195 1.00 92.69 98 ASP A CA 1
ATOM 721 C C . ASP A 1 98 ? -10.813 0.010 19.059 1.00 92.69 98 ASP A C 1
ATOM 723 O O . ASP A 1 98 ? -10.254 -0.026 17.960 1.00 92.69 98 ASP A O 1
ATOM 727 N N . ASP A 1 99 ? -11.976 -0.612 19.274 1.00 95.06 99 ASP A N 1
ATOM 728 C CA . ASP A 1 99 ? -12.669 -1.413 18.261 1.00 95.06 99 ASP A CA 1
ATOM 729 C C . ASP A 1 99 ? -13.089 -0.579 17.041 1.00 95.06 99 ASP A C 1
ATOM 731 O O . ASP A 1 99 ? -13.042 -1.074 15.912 1.00 95.06 99 ASP A O 1
ATOM 735 N N . VAL A 1 100 ? -13.480 0.687 17.228 1.00 94.75 100 VAL A N 1
ATOM 736 C CA . VAL A 1 100 ? -13.779 1.601 16.112 1.00 94.75 100 VAL A CA 1
ATOM 737 C C . VAL A 1 100 ? -12.524 1.851 15.282 1.00 94.75 100 VAL A C 1
ATOM 739 O O . VAL A 1 100 ? -12.575 1.716 14.059 1.00 94.75 100 VAL A O 1
ATOM 742 N N . ILE A 1 101 ? -11.393 2.157 15.926 1.00 96.19 101 ILE A N 1
ATOM 743 C CA . ILE A 1 101 ? -10.115 2.360 15.229 1.00 96.19 101 ILE A CA 1
ATOM 744 C C . ILE A 1 101 ? -9.754 1.103 14.436 1.00 96.19 101 ILE A C 1
ATOM 746 O O . ILE A 1 101 ? -9.432 1.199 13.251 1.00 96.19 101 ILE A O 1
ATOM 750 N N . VAL A 1 102 ? -9.863 -0.081 15.046 1.00 97.94 102 VAL A N 1
ATOM 751 C CA . VAL A 1 102 ? -9.631 -1.352 14.348 1.00 97.94 102 VAL A CA 1
ATOM 752 C C . VAL A 1 102 ? -10.543 -1.462 13.129 1.00 97.94 102 VAL A C 1
ATOM 754 O O . VAL A 1 102 ? -10.048 -1.665 12.025 1.00 97.94 102 VAL A O 1
ATOM 757 N N . ARG A 1 1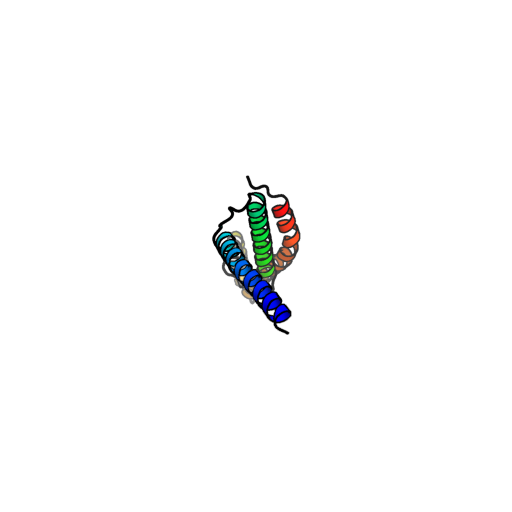03 ? -11.858 -1.278 13.284 1.00 97.88 103 ARG A N 1
ATOM 758 C CA . ARG A 1 103 ? -12.834 -1.430 12.191 1.00 97.88 103 ARG A CA 1
ATOM 759 C C . ARG A 1 103 ? -12.606 -0.457 11.038 1.00 97.88 103 ARG A C 1
ATOM 761 O O . ARG A 1 103 ? -12.711 -0.876 9.891 1.00 97.88 103 ARG A O 1
ATOM 768 N N . ILE A 1 104 ? -12.264 0.801 11.317 1.00 97.88 104 ILE A N 1
ATOM 769 C CA . ILE A 1 104 ? -11.950 1.791 10.275 1.00 97.88 104 ILE A CA 1
ATOM 770 C C . ILE A 1 104 ? -10.712 1.359 9.484 1.00 97.88 104 ILE A C 1
ATOM 772 O O . ILE A 1 104 ? -10.733 1.368 8.256 1.00 97.88 104 ILE A O 1
ATOM 776 N N . ASN A 1 105 ? -9.652 0.923 10.169 1.00 98.50 105 ASN A N 1
ATOM 777 C CA . ASN A 1 105 ? -8.445 0.447 9.492 1.00 98.50 105 ASN A CA 1
ATOM 778 C C . ASN A 1 105 ? -8.713 -0.837 8.692 1.00 98.50 105 ASN A C 1
ATOM 780 O O . ASN A 1 105 ? -8.247 -0.951 7.565 1.00 98.50 105 ASN A O 1
ATOM 784 N N . ARG A 1 106 ? -9.536 -1.763 9.206 1.00 98.44 106 ARG A N 1
ATOM 785 C CA . ARG A 1 106 ? -9.976 -2.950 8.447 1.00 98.44 106 ARG A CA 1
ATOM 786 C C . ARG A 1 106 ? -10.768 -2.583 7.199 1.00 98.44 106 ARG A C 1
ATOM 788 O O . ARG A 1 106 ? -10.584 -3.209 6.163 1.00 98.44 106 ARG A O 1
ATOM 795 N N . ALA A 1 107 ? -11.629 -1.571 7.286 1.00 98.12 107 ALA A N 1
ATOM 796 C CA . ALA A 1 107 ? -12.362 -1.074 6.129 1.00 98.12 107 ALA A CA 1
ATOM 797 C C . ALA A 1 107 ? -11.418 -0.466 5.079 1.00 98.12 107 ALA A C 1
ATOM 799 O O . ALA A 1 107 ? -11.616 -0.686 3.889 1.00 98.12 107 ALA A O 1
ATOM 800 N N . ALA A 1 108 ? -10.367 0.243 5.502 1.00 98.06 108 ALA A N 1
ATOM 801 C CA . ALA A 1 108 ? -9.349 0.763 4.591 1.00 98.06 108 ALA A CA 1
ATOM 802 C C . ALA A 1 108 ? -8.516 -0.347 3.930 1.00 98.06 108 ALA A C 1
ATOM 804 O O . ALA A 1 108 ? -8.289 -0.294 2.723 1.00 98.06 108 ALA A O 1
ATOM 805 N N . GLU A 1 109 ? -8.122 -1.378 4.683 1.00 98.44 109 GLU A N 1
ATOM 806 C CA . GLU A 1 109 ? -7.446 -2.570 4.145 1.00 98.44 109 GLU A CA 1
ATOM 807 C C . GLU A 1 109 ? -8.319 -3.283 3.100 1.00 98.44 109 GLU A C 1
ATOM 809 O O . GLU A 1 109 ? -7.842 -3.659 2.029 1.00 98.44 109 GLU A O 1
ATOM 814 N N . ASP A 1 110 ? -9.618 -3.433 3.370 1.00 97.75 110 ASP A N 1
ATOM 815 C CA . ASP A 1 110 ? -10.550 -4.040 2.420 1.00 97.75 110 ASP A CA 1
ATOM 816 C C . ASP A 1 110 ? -10.738 -3.183 1.161 1.00 97.75 110 ASP A C 1
ATOM 818 O O . ASP A 1 110 ? -10.640 -3.692 0.043 1.00 97.75 110 ASP A O 1
ATOM 822 N N . ALA A 1 111 ? -10.904 -1.868 1.327 1.00 96.75 111 ALA A N 1
ATOM 823 C CA . ALA A 1 111 ? -11.014 -0.927 0.216 1.00 96.75 111 ALA A CA 1
ATOM 824 C C . ALA A 1 111 ? -9.751 -0.908 -0.661 1.00 96.75 111 ALA A C 1
ATOM 826 O O . ALA A 1 111 ? -9.849 -0.854 -1.890 1.00 96.75 111 ALA A O 1
ATOM 827 N N . ALA A 1 112 ? -8.562 -1.010 -0.055 1.00 96.88 112 ALA A N 1
ATOM 828 C CA . ALA A 1 112 ? -7.291 -1.010 -0.773 1.00 96.88 112 ALA A CA 1
ATOM 829 C C . ALA A 1 112 ? -7.185 -2.154 -1.797 1.00 96.88 112 ALA A C 1
ATOM 831 O O . ALA A 1 112 ? -6.550 -1.977 -2.837 1.00 96.88 112 ALA A O 1
ATOM 832 N N . LYS A 1 113 ? -7.868 -3.289 -1.585 1.00 94.50 113 LYS A N 1
ATOM 833 C CA . LYS A 1 113 ? -7.905 -4.411 -2.548 1.00 94.50 113 LYS A CA 1
ATOM 834 C C . LYS A 1 113 ? -8.433 -3.992 -3.921 1.00 94.50 113 LYS A C 1
ATOM 836 O O . LYS A 1 113 ? -7.997 -4.521 -4.941 1.00 94.50 113 LYS A O 1
ATOM 841 N N . GLY A 1 114 ? -9.353 -3.028 -3.958 1.00 95.06 114 GLY A N 1
ATOM 842 C CA . GLY A 1 114 ? -9.954 -2.526 -5.194 1.00 95.06 114 GLY A CA 1
ATOM 843 C C . GLY A 1 114 ? -9.052 -1.589 -6.004 1.00 95.06 114 GLY A C 1
ATOM 844 O O . GLY A 1 114 ? -9.375 -1.276 -7.148 1.00 95.06 114 GLY A O 1
ATOM 845 N N . ALA A 1 115 ? -7.921 -1.139 -5.453 1.00 95.12 115 ALA A N 1
ATOM 846 C CA . ALA A 1 115 ? -7.115 -0.082 -6.063 1.00 95.12 115 ALA A CA 1
ATOM 847 C C . ALA A 1 115 ? -6.237 -0.558 -7.236 1.00 95.12 115 ALA A C 1
ATOM 849 O O . ALA A 1 115 ? -5.880 0.245 -8.099 1.00 95.12 115 ALA A O 1
ATOM 850 N N . LYS A 1 116 ? -5.910 -1.855 -7.318 1.00 91.62 116 LYS A N 1
ATOM 851 C CA . LYS A 1 116 ? -4.997 -2.405 -8.340 1.00 91.62 116 LYS A CA 1
ATOM 852 C C . LYS A 1 116 ? -5.400 -2.077 -9.783 1.00 91.62 116 LYS A C 1
ATOM 854 O O . LYS A 1 116 ? -4.581 -1.488 -10.488 1.00 91.62 116 LYS A O 1
ATOM 859 N N . PRO A 1 117 ? -6.623 -2.393 -10.253 1.00 94.06 117 PRO A N 1
ATOM 860 C CA . PRO A 1 117 ? -7.016 -2.059 -11.621 1.00 94.06 117 PRO A CA 1
ATOM 861 C C . PRO A 1 117 ? -7.046 -0.545 -11.876 1.00 94.06 117 PRO A C 1
ATOM 863 O O . PRO A 1 117 ? -6.731 -0.120 -12.982 1.00 94.06 117 PRO A O 1
ATOM 866 N N . ILE A 1 118 ? -7.362 0.268 -10.863 1.00 95.19 118 ILE A N 1
ATOM 867 C CA . ILE A 1 118 ? -7.410 1.732 -10.981 1.00 95.19 118 ILE A CA 1
ATOM 868 C C . ILE A 1 118 ? -6.013 2.275 -11.297 1.00 95.19 118 ILE A C 1
ATOM 870 O O . ILE A 1 118 ? -5.834 2.966 -12.295 1.00 95.19 118 ILE A O 1
ATOM 874 N N . PHE A 1 119 ? -5.005 1.913 -10.499 1.00 94.19 119 PHE A N 1
ATOM 875 C CA . PHE A 1 119 ? -3.636 2.383 -10.718 1.00 94.19 119 PHE A CA 1
ATOM 876 C C . PHE A 1 119 ? -3.025 1.844 -12.013 1.00 94.19 119 PHE A C 1
ATOM 878 O O . PHE A 1 119 ? -2.391 2.605 -12.740 1.00 94.19 119 PHE A O 1
ATOM 885 N N . VAL A 1 120 ? -3.236 0.563 -12.336 1.00 93.62 120 VAL A N 1
ATOM 886 C CA . VAL A 1 120 ? -2.718 -0.028 -13.581 1.00 93.62 120 VAL A CA 1
ATOM 887 C C . VAL A 1 120 ? -3.266 0.702 -14.807 1.00 93.62 120 VAL A C 1
ATOM 889 O O . VAL A 1 120 ? -2.504 1.009 -15.724 1.00 93.62 120 VAL A O 1
ATOM 892 N N . ASN A 1 121 ? -4.566 1.001 -14.827 1.00 95.38 121 ASN A N 1
ATOM 893 C CA . ASN A 1 121 ? -5.184 1.717 -15.940 1.00 95.38 121 ASN A CA 1
ATOM 894 C C . ASN A 1 121 ? -4.648 3.151 -16.035 1.00 95.38 121 ASN A C 1
ATOM 896 O O . ASN A 1 121 ? -4.163 3.543 -17.095 1.00 95.38 121 ASN A O 1
ATOM 900 N N . SER A 1 122 ? -4.606 3.879 -14.915 1.00 95.75 122 SER A N 1
ATOM 901 C CA . SER A 1 122 ? -4.068 5.243 -14.877 1.00 95.75 122 SER A CA 1
ATOM 902 C C . SER A 1 122 ? -2.618 5.317 -15.364 1.00 95.75 122 SER A C 1
ATOM 904 O O . SER A 1 122 ? -2.288 6.171 -16.179 1.00 95.75 122 SER A O 1
ATOM 906 N N . VAL A 1 123 ? -1.740 4.407 -14.922 1.00 95.25 123 VAL A N 1
ATOM 907 C CA . VAL A 1 123 ? -0.323 4.401 -15.339 1.00 95.25 123 VAL A CA 1
ATOM 908 C C . VAL A 1 123 ? -0.168 4.083 -16.828 1.00 95.25 123 VAL A C 1
ATOM 910 O O . VAL A 1 123 ? 0.701 4.642 -17.500 1.00 95.25 123 VAL A O 1
ATOM 913 N N . ARG A 1 124 ? -1.019 3.214 -17.384 1.00 91.94 124 ARG A N 1
ATOM 914 C CA . ARG A 1 124 ? -1.006 2.926 -18.826 1.00 91.94 124 ARG A CA 1
ATOM 915 C C . ARG A 1 124 ? -1.374 4.152 -19.654 1.00 91.94 124 ARG A C 1
ATOM 917 O O . ARG A 1 124 ? -0.737 4.372 -20.685 1.00 91.94 124 ARG A O 1
ATOM 924 N N . GLU A 1 125 ? -2.324 4.951 -19.180 1.00 94.31 125 GLU A N 1
ATOM 925 C CA . GLU A 1 125 ? 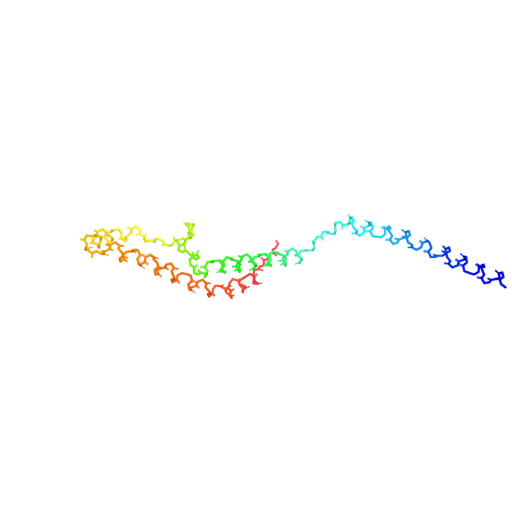-2.788 6.184 -19.829 1.00 94.31 125 GLU A CA 1
ATOM 926 C C . GLU A 1 125 ? -1.837 7.380 -19.636 1.00 94.31 125 GLU A C 1
ATOM 928 O O . GLU A 1 125 ? -1.880 8.330 -20.418 1.00 94.31 125 GLU A O 1
ATOM 933 N N . MET A 1 126 ? -0.928 7.335 -18.652 1.00 93.56 126 MET A N 1
ATOM 934 C CA . MET A 1 126 ? 0.078 8.387 -18.459 1.00 93.56 126 MET A CA 1
ATOM 935 C C . MET A 1 126 ? 0.938 8.582 -19.713 1.00 93.56 126 MET A C 1
ATOM 937 O O . MET A 1 126 ? 1.426 7.627 -20.326 1.00 93.56 126 MET A O 1
ATOM 941 N N . THR A 1 127 ? 1.165 9.843 -20.068 1.00 90.38 127 THR A N 1
ATOM 942 C CA . THR A 1 127 ? 2.072 10.243 -21.147 1.00 90.38 127 THR A CA 1
ATOM 943 C C . THR A 1 127 ? 3.304 10.899 -20.540 1.00 90.38 127 THR A C 1
ATOM 945 O O . THR A 1 127 ? 3.187 11.711 -19.626 1.00 90.38 127 THR A O 1
ATOM 948 N N . PHE A 1 128 ? 4.475 10.532 -21.049 1.00 82.56 128 PHE A N 1
ATOM 949 C CA . PHE A 1 128 ? 5.767 11.081 -20.652 1.00 82.56 128 PHE A CA 1
ATOM 950 C C . PHE A 1 128 ? 6.365 11.753 -21.890 1.00 82.56 128 PHE A C 1
ATOM 952 O O . PHE A 1 128 ? 6.390 11.137 -22.958 1.00 82.56 128 PHE A O 1
ATOM 959 N N . THR A 1 129 ? 6.774 13.011 -21.753 1.00 76.19 129 THR A N 1
ATOM 960 C CA . THR A 1 129 ? 7.382 13.830 -22.815 1.00 76.19 129 THR A CA 1
ATOM 961 C C . THR A 1 129 ? 8.850 14.067 -22.546 1.00 76.19 129 THR A C 1
ATOM 963 O O . THR A 1 129 ? 9.157 14.345 -21.364 1.00 76.19 129 THR A O 1
#

Secondary structure (DSSP, 8-state):
-HHHHHHHHHHHHHHHHHHHHHHHHHHHHHH--PPPPHHHHHHHHHHHHHHHHHHHHHHHHSTTTTTT-TTTPPPPPGGGHHHHHHHTTSTTHHHHHHHHHHHHHHHHHHHHTTHHHHHHHHHHH----